Protein AF-A0A951ZIA3-F1 (afdb_monomer)

Structure (mmCIF, N/CA/C/O backbone):
data_AF-A0A951ZIA3-F1
#
_entry.id   AF-A0A951ZIA3-F1
#
loop_
_atom_site.group_PDB
_atom_site.id
_atom_site.type_symbol
_atom_site.label_atom_id
_atom_site.label_alt_id
_atom_site.label_comp_id
_atom_site.label_asym_id
_atom_site.label_entity_id
_atom_site.label_seq_id
_atom_site.pdbx_PDB_ins_code
_atom_site.Cartn_x
_atom_site.Cartn_y
_atom_site.Cartn_z
_atom_site.occupancy
_atom_site.B_iso_or_equiv
_atom_site.auth_seq_id
_atom_site.auth_comp_id
_atom_site.auth_asym_id
_atom_site.auth_atom_id
_atom_site.pdbx_PDB_model_num
ATOM 1 N N . MET A 1 1 ? 2.365 -13.876 -14.180 1.00 59.06 1 MET A N 1
ATOM 2 C CA . MET A 1 1 ? 2.735 -14.409 -12.852 1.00 59.06 1 MET A CA 1
ATOM 3 C C . MET A 1 1 ? 2.261 -13.384 -11.841 1.00 59.06 1 MET A C 1
ATOM 5 O O . MET A 1 1 ? 2.462 -12.208 -12.092 1.00 59.06 1 MET A O 1
ATOM 9 N N . THR A 1 2 ? 1.538 -13.787 -10.801 1.00 78.50 2 THR A N 1
ATOM 10 C CA . THR A 1 2 ? 0.952 -12.842 -9.838 1.00 78.50 2 THR A CA 1
ATOM 11 C C . THR A 1 2 ? 1.886 -12.707 -8.646 1.00 78.50 2 THR A C 1
ATOM 13 O O . THR A 1 2 ? 2.216 -13.718 -8.028 1.00 78.50 2 THR A O 1
ATOM 16 N N . VAL A 1 3 ? 2.316 -11.484 -8.331 1.00 92.06 3 VAL A N 1
ATOM 17 C CA . VAL A 1 3 ? 3.252 -11.221 -7.229 1.00 92.06 3 VAL A CA 1
ATOM 18 C C . VAL A 1 3 ? 2.517 -10.574 -6.063 1.00 92.06 3 VAL A C 1
ATOM 20 O O . VAL A 1 3 ? 1.700 -9.672 -6.251 1.00 92.06 3 VAL A O 1
ATOM 23 N N . ARG A 1 4 ? 2.795 -11.069 -4.855 1.00 94.94 4 ARG A N 1
ATOM 24 C CA . ARG A 1 4 ? 2.140 -10.652 -3.613 1.00 94.94 4 ARG A CA 1
ATOM 25 C C . ARG A 1 4 ? 3.135 -10.657 -2.450 1.00 94.94 4 ARG A C 1
ATOM 27 O O . ARG A 1 4 ? 3.239 -11.661 -1.748 1.00 94.94 4 ARG A O 1
ATOM 34 N N . PRO A 1 5 ? 3.898 -9.573 -2.279 1.00 95.12 5 PRO A N 1
ATOM 35 C CA . PRO A 1 5 ? 4.808 -9.423 -1.154 1.00 95.12 5 PRO A CA 1
ATOM 36 C C . PRO A 1 5 ? 4.025 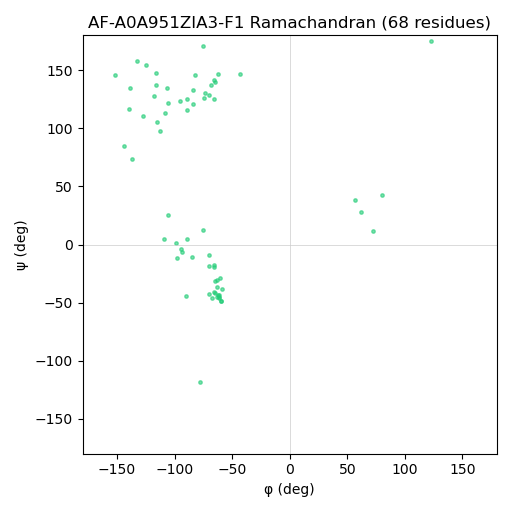-9.355 0.157 1.00 95.12 5 PRO A C 1
ATOM 38 O 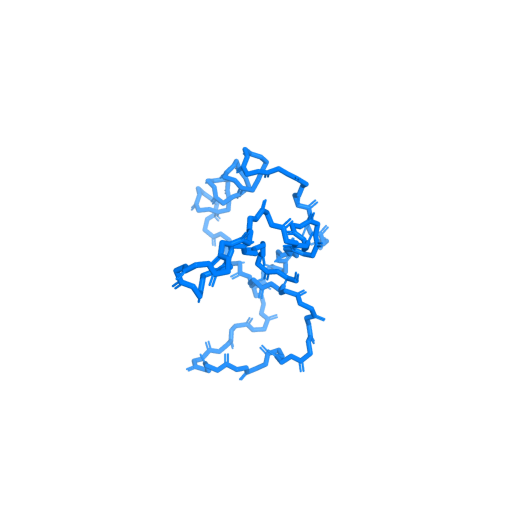O . PRO A 1 5 ? 2.991 -8.694 0.212 1.00 95.12 5 PRO A O 1
ATOM 41 N N . ALA A 1 6 ? 4.524 -9.998 1.207 1.00 94.12 6 ALA A N 1
ATOM 42 C CA . ALA A 1 6 ? 3.941 -9.946 2.547 1.00 94.12 6 ALA A CA 1
ATOM 43 C C . ALA A 1 6 ? 4.648 -8.9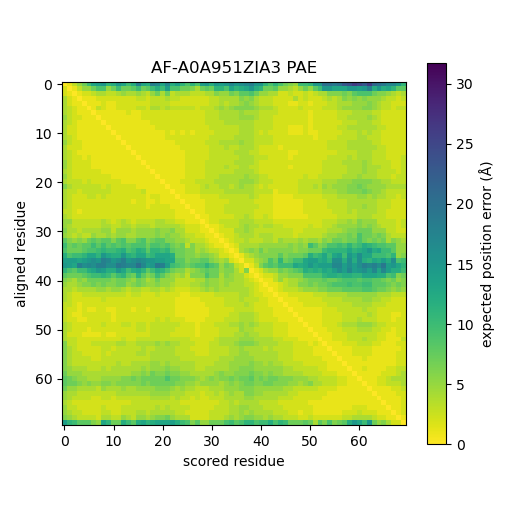28 3.457 1.00 94.12 6 ALA A C 1
ATOM 45 O O . ALA A 1 6 ? 4.153 -8.605 4.535 1.00 94.12 6 ALA A O 1
ATOM 46 N N . THR A 1 7 ? 5.809 -8.414 3.037 1.00 95.56 7 THR A N 1
ATOM 47 C CA . THR A 1 7 ? 6.587 -7.429 3.798 1.00 95.56 7 THR A CA 1
ATOM 48 C C . THR A 1 7 ? 7.047 -6.265 2.928 1.00 95.56 7 THR A C 1
ATOM 50 O O . THR A 1 7 ? 7.183 -6.376 1.707 1.00 95.56 7 THR A O 1
ATOM 53 N N . THR A 1 8 ? 7.343 -5.129 3.561 1.00 95.25 8 THR A N 1
ATOM 54 C CA . THR A 1 8 ? 7.887 -3.950 2.869 1.00 95.25 8 THR A CA 1
ATOM 55 C C . THR A 1 8 ? 9.261 -4.223 2.254 1.00 95.25 8 THR A C 1
ATOM 57 O O . THR A 1 8 ? 9.581 -3.670 1.204 1.00 95.25 8 THR A O 1
ATOM 60 N N . ALA A 1 9 ? 10.056 -5.112 2.858 1.00 97.44 9 ALA A N 1
ATOM 61 C CA . ALA A 1 9 ? 11.347 -5.536 2.324 1.00 97.44 9 ALA A CA 1
ATOM 62 C C . ALA A 1 9 ? 11.192 -6.350 1.029 1.00 97.44 9 ALA A C 1
ATOM 64 O O . ALA A 1 9 ? 11.870 -6.065 0.042 1.00 97.44 9 ALA A O 1
ATOM 65 N N . GLU A 1 10 ? 10.266 -7.313 1.000 1.00 96.31 10 GLU A N 1
ATOM 66 C CA . GLU A 1 10 ? 9.945 -8.081 -0.210 1.00 96.31 10 GLU A CA 1
ATOM 67 C C . GLU A 1 10 ? 9.391 -7.179 -1.316 1.00 96.31 10 GLU A C 1
ATOM 69 O O . GLU A 1 10 ? 9.810 -7.282 -2.470 1.00 96.31 10 GLU A O 1
ATOM 74 N N . LEU A 1 11 ? 8.494 -6.254 -0.958 1.00 96.62 11 LEU A N 1
ATOM 75 C CA . LEU A 1 11 ? 7.927 -5.280 -1.888 1.00 96.62 11 LEU A CA 1
ATOM 76 C C . LEU A 1 11 ? 9.022 -4.405 -2.508 1.00 96.62 11 LEU A C 1
ATOM 78 O O . LEU A 1 11 ? 9.084 -4.265 -3.728 1.00 96.62 11 LEU A O 1
ATOM 82 N N . SER A 1 12 ? 9.913 -3.864 -1.674 1.00 97.38 12 SER A N 1
ATOM 83 C CA . SER A 1 12 ? 11.055 -3.061 -2.114 1.00 97.38 12 SER A CA 1
ATOM 84 C C . SER A 1 12 ? 11.973 -3.855 -3.044 1.00 97.38 12 SER A C 1
ATOM 86 O O . SER A 1 12 ? 12.280 -3.401 -4.146 1.00 97.38 12 SER A O 1
ATOM 88 N N . SER A 1 13 ? 12.342 -5.081 -2.658 1.00 97.12 13 SER A N 1
ATOM 89 C CA . SER A 1 13 ? 13.185 -5.946 -3.488 1.00 97.12 13 SER A CA 1
ATOM 90 C C . SER A 1 13 ? 12.555 -6.225 -4.853 1.00 97.12 13 SER A C 1
ATOM 92 O O . SER A 1 13 ? 13.267 -6.264 -5.856 1.00 97.12 13 SER A O 1
ATOM 94 N N . PHE A 1 14 ? 11.235 -6.409 -4.908 1.00 96.06 14 PHE A N 1
ATOM 95 C CA . PHE A 1 14 ? 10.532 -6.650 -6.161 1.00 96.06 14 PHE A CA 1
ATOM 96 C C . PHE A 1 14 ? 10.485 -5.409 -7.059 1.00 96.06 14 PHE A C 1
ATOM 98 O O . PHE A 1 14 ? 10.723 -5.518 -8.262 1.00 96.06 14 PHE A O 1
ATOM 105 N N . ILE A 1 15 ? 10.231 -4.229 -6.486 1.00 96.19 15 ILE A N 1
ATOM 106 C CA . ILE A 1 15 ? 10.236 -2.958 -7.226 1.00 96.19 15 ILE A CA 1
ATOM 107 C C . ILE A 1 15 ? 11.625 -2.688 -7.812 1.00 96.19 15 ILE A C 1
ATOM 109 O O . ILE A 1 15 ? 11.735 -2.321 -8.982 1.00 96.19 15 ILE A O 1
ATOM 113 N N . VAL A 1 16 ? 12.686 -2.919 -7.033 1.00 98.00 16 VAL A N 1
ATOM 114 C CA . VAL A 1 16 ? 14.072 -2.756 -7.494 1.00 98.00 16 VAL A CA 1
ATOM 115 C C . VAL A 1 16 ? 14.386 -3.701 -8.659 1.00 98.00 16 VAL A C 1
ATOM 117 O O . VAL A 1 16 ? 14.939 -3.255 -9.664 1.00 98.00 16 VAL A O 1
ATOM 120 N N . ASP A 1 17 ? 14.001 -4.980 -8.578 1.00 97.25 17 ASP A N 1
ATOM 121 C CA . ASP A 1 17 ? 14.206 -5.932 -9.681 1.00 97.25 17 ASP A CA 1
ATOM 122 C C . ASP A 1 17 ? 13.393 -5.562 -10.934 1.00 97.25 17 ASP A C 1
ATOM 124 O O . ASP A 1 17 ? 13.906 -5.632 -12.052 1.00 97.25 17 ASP A O 1
ATOM 128 N N . ALA A 1 18 ? 12.139 -5.133 -10.773 1.00 96.00 18 ALA A N 1
ATOM 129 C CA . ALA A 1 18 ? 11.302 -4.706 -11.891 1.00 96.00 18 ALA A CA 1
ATOM 130 C C . ALA A 1 18 ? 11.888 -3.481 -12.602 1.00 96.00 18 ALA A C 1
AT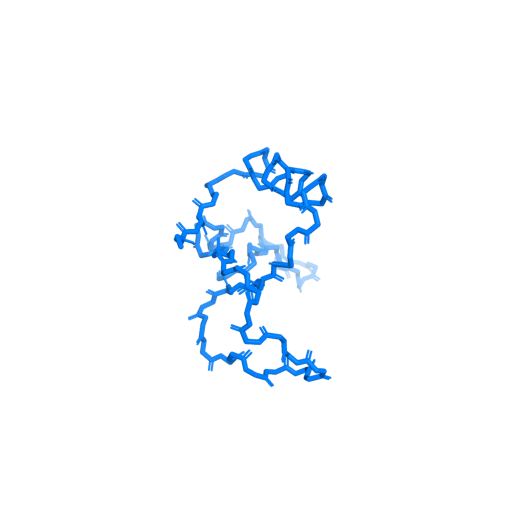OM 132 O O . ALA A 1 18 ? 12.002 -3.484 -13.829 1.00 96.00 18 ALA A O 1
ATOM 133 N N . ALA A 1 19 ? 12.342 -2.487 -11.834 1.00 97.25 19 ALA A N 1
ATOM 134 C CA . ALA A 1 19 ? 13.004 -1.301 -12.359 1.00 97.25 19 ALA A CA 1
ATOM 135 C C . ALA A 1 19 ? 14.295 -1.658 -13.110 1.00 97.25 19 ALA A C 1
ATOM 137 O O . ALA A 1 19 ? 14.492 -1.208 -14.238 1.00 97.25 19 ALA A O 1
ATOM 138 N N . ALA A 1 20 ? 15.136 -2.528 -12.538 1.00 98.12 20 ALA A N 1
ATOM 139 C CA . ALA A 1 20 ? 16.371 -2.985 -13.176 1.00 98.12 20 ALA A CA 1
ATOM 140 C C . ALA A 1 20 ? 16.126 -3.718 -14.509 1.00 98.12 20 ALA A C 1
ATOM 142 O O . ALA A 1 20 ? 16.975 -3.687 -15.398 1.00 98.12 20 ALA A O 1
ATOM 143 N N . ARG A 1 21 ? 14.963 -4.364 -14.661 1.00 96.38 21 ARG A N 1
ATOM 144 C CA . ARG A 1 21 ? 14.571 -5.113 -15.867 1.00 96.38 21 ARG A CA 1
ATOM 145 C C . ARG A 1 21 ? 13.648 -4.339 -16.811 1.00 96.38 21 ARG A C 1
ATOM 147 O O . ARG A 1 21 ? 13.217 -4.908 -17.809 1.00 96.38 21 ARG A O 1
ATOM 154 N N . GLY A 1 22 ? 13.309 -3.086 -16.500 1.00 95.25 22 GLY A N 1
ATOM 155 C CA . GLY A 1 22 ? 12.360 -2.293 -17.287 1.00 95.25 22 GLY A CA 1
ATOM 156 C C . GLY A 1 22 ? 10.946 -2.889 -17.341 1.00 95.25 22 GLY A C 1
ATOM 157 O O . GLY A 1 22 ? 10.242 -2.696 -18.328 1.00 95.25 22 GLY A O 1
ATOM 158 N N 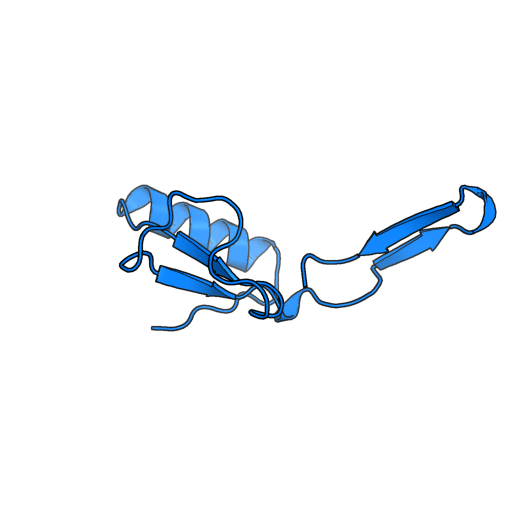. ARG A 1 23 ? 10.531 -3.640 -16.312 1.00 94.06 23 ARG A N 1
ATOM 159 C CA . ARG A 1 23 ? 9.182 -4.220 -16.223 1.00 94.06 23 ARG A CA 1
ATOM 160 C C . ARG A 1 23 ? 8.211 -3.195 -15.644 1.00 94.06 23 ARG A C 1
ATO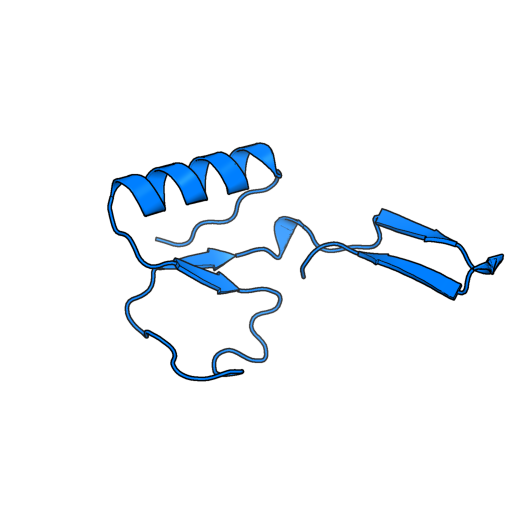M 162 O O . ARG A 1 23 ? 8.392 -2.743 -14.514 1.00 94.06 23 ARG A O 1
ATOM 169 N N . ALA A 1 24 ? 7.168 -2.863 -16.400 1.00 93.12 24 ALA A N 1
ATOM 170 C CA . ALA A 1 24 ? 6.064 -2.050 -15.901 1.00 93.12 24 ALA A CA 1
ATOM 171 C C . ALA A 1 24 ? 5.259 -2.834 -14.854 1.00 93.12 24 ALA A C 1
ATOM 173 O O . ALA A 1 24 ? 4.978 -4.018 -15.044 1.00 93.12 24 ALA A O 1
ATOM 174 N N . LEU A 1 25 ? 4.884 -2.171 -13.758 1.00 92.44 25 LEU A N 1
ATOM 175 C CA . LEU A 1 25 ? 4.116 -2.761 -12.662 1.00 92.44 25 LEU A CA 1
ATOM 176 C C . LEU A 1 25 ? 2.755 -2.082 -12.532 1.00 92.44 25 LEU A C 1
ATOM 178 O O . LEU A 1 25 ? 2.661 -0.855 -12.560 1.00 92.44 25 LEU A O 1
ATOM 182 N N . ARG A 1 26 ? 1.714 -2.884 -12.313 1.00 91.31 26 ARG A N 1
ATOM 183 C CA . ARG A 1 26 ? 0.361 -2.424 -12.002 1.00 91.31 26 ARG A CA 1
ATOM 184 C C . ARG A 1 26 ? 0.041 -2.721 -10.547 1.00 91.31 26 ARG A C 1
ATOM 186 O O . ARG A 1 26 ? -0.093 -3.881 -10.167 1.00 91.31 26 ARG A O 1
ATOM 193 N N . LEU A 1 27 ? -0.110 -1.678 -9.737 1.00 90.88 27 LEU A N 1
ATOM 194 C CA . LEU A 1 27 ? -0.466 -1.829 -8.326 1.00 90.88 27 LEU A CA 1
ATOM 195 C C . LEU A 1 27 ? -1.939 -2.225 -8.187 1.00 90.88 27 LEU A C 1
ATOM 197 O O . LEU A 1 27 ? -2.817 -1.590 -8.770 1.00 90.88 27 LEU A O 1
ATOM 201 N N . VAL A 1 28 ? -2.212 -3.263 -7.397 1.00 92.06 28 VAL A N 1
ATOM 202 C CA . VAL A 1 28 ? -3.567 -3.762 -7.142 1.00 92.06 28 VAL A CA 1
ATOM 203 C C . VAL A 1 28 ? -3.799 -3.861 -5.634 1.00 92.06 28 VAL A C 1
ATOM 205 O O . VAL A 1 28 ? -3.214 -4.711 -4.969 1.00 92.06 28 VAL A O 1
ATOM 208 N N . GLY A 1 29 ? -4.670 -3.000 -5.096 1.00 91.31 29 GLY A N 1
ATOM 209 C CA . GLY A 1 29 ? -5.211 -3.131 -3.734 1.00 91.31 29 GLY A CA 1
ATOM 210 C C . GLY A 1 29 ? -6.315 -4.195 -3.684 1.00 91.31 29 GLY A C 1
ATOM 211 O O . GLY A 1 29 ? -6.100 -5.343 -4.063 1.00 91.31 29 GLY A O 1
ATOM 212 N N . ARG A 1 30 ? -7.546 -3.807 -3.319 1.00 88.88 30 ARG A N 1
ATOM 213 C CA . ARG A 1 30 ? -8.720 -4.714 -3.348 1.00 88.88 30 ARG A CA 1
ATOM 214 C C . ARG A 1 30 ? -9.203 -5.103 -4.752 1.00 88.88 30 ARG A C 1
ATOM 216 O O . ARG A 1 30 ? -10.084 -5.947 -4.874 1.00 88.88 30 ARG A O 1
ATOM 223 N N . GLY A 1 31 ? -8.680 -4.474 -5.807 1.00 88.12 31 GLY A N 1
ATOM 224 C CA . GLY A 1 31 ? -9.015 -4.801 -7.201 1.00 88.12 31 GLY A CA 1
ATOM 225 C C . GLY A 1 31 ? -10.412 -4.370 -7.668 1.00 88.12 31 GLY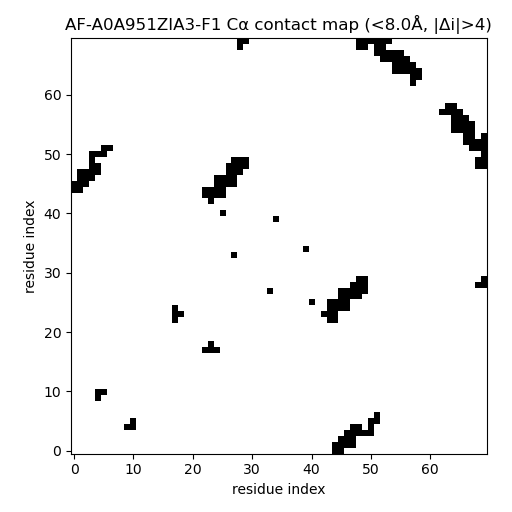 A C 1
ATOM 226 O O . GLY A 1 31 ? -10.838 -4.770 -8.745 1.00 88.12 31 GLY A O 1
ATOM 227 N N . THR A 1 32 ? -11.130 -3.549 -6.897 1.00 88.69 32 THR A N 1
ATOM 228 C CA . THR A 1 32 ? -12.505 -3.120 -7.219 1.00 88.69 32 THR A CA 1
ATOM 229 C C . THR A 1 32 ? -12.579 -1.918 -8.159 1.00 88.69 32 THR A C 1
ATOM 231 O O . THR A 1 32 ? -13.657 -1.594 -8.648 1.00 88.69 32 THR A O 1
ATOM 234 N N . TRP A 1 33 ? -11.453 -1.247 -8.409 1.00 86.44 33 TRP A N 1
ATOM 235 C CA . TRP A 1 33 ? -11.366 -0.098 -9.307 1.00 86.44 33 TRP A CA 1
ATOM 236 C C . TRP A 1 33 ? -10.110 -0.200 -10.183 1.00 86.44 33 TRP A C 1
ATOM 238 O O . TRP A 1 33 ? -9.118 0.480 -9.926 1.00 86.44 33 TRP A O 1
ATOM 248 N N . PRO A 1 34 ? -10.107 -1.107 -11.175 1.00 79.06 34 PRO A N 1
ATOM 249 C CA . PRO A 1 34 ? -8.912 -1.392 -11.958 1.00 79.06 34 PRO A CA 1
ATOM 250 C C . PRO A 1 34 ? -8.479 -0.189 -12.803 1.00 79.06 34 PRO A C 1
ATOM 252 O O . PRO A 1 34 ? -7.287 0.097 -12.847 1.00 79.06 34 PRO A O 1
ATOM 255 N N . ASP A 1 35 ? -9.412 0.540 -13.414 1.00 82.94 35 ASP A N 1
ATOM 256 C CA . ASP A 1 35 ? -9.092 1.554 -14.432 1.00 82.94 35 ASP A CA 1
ATOM 257 C C . ASP A 1 35 ? -9.222 3.000 -13.922 1.00 82.94 35 ASP A C 1
ATOM 259 O O . ASP A 1 35 ? -9.475 3.940 -14.678 1.00 82.94 35 ASP A O 1
ATOM 263 N N . GLY A 1 36 ? -9.070 3.190 -12.610 1.00 77.56 36 GLY A N 1
ATOM 264 C CA . GLY A 1 36 ? -9.011 4.517 -12.004 1.00 77.56 36 GLY A CA 1
ATOM 265 C C . GLY A 1 36 ? -7.709 5.238 -12.355 1.00 77.56 36 GLY A C 1
ATOM 266 O O . GLY A 1 36 ? -6.630 4.699 -12.139 1.00 77.56 36 GLY A O 1
ATOM 267 N N . GLY A 1 37 ? -7.804 6.475 -12.858 1.00 70.50 37 GLY A N 1
ATOM 268 C CA . GLY A 1 37 ? -6.634 7.339 -13.065 1.00 70.50 37 GLY A CA 1
ATOM 269 C C . GLY A 1 37 ? -5.821 7.050 -14.332 1.00 70.50 37 GLY A C 1
ATOM 270 O O . GLY A 1 37 ? -4.597 7.062 -14.273 1.00 70.50 37 GLY A O 1
ATOM 271 N N . ALA A 1 38 ? -6.495 6.802 -15.463 1.00 76.56 38 ALA A N 1
ATOM 272 C CA . ALA A 1 38 ? -5.873 6.624 -16.780 1.00 76.56 38 ALA A CA 1
ATOM 273 C C . ALA A 1 38 ? -4.746 7.645 -17.076 1.00 76.56 38 ALA A C 1
ATOM 275 O O . ALA A 1 38 ? -4.858 8.809 -16.677 1.00 76.56 38 ALA A O 1
ATOM 276 N N . PRO A 1 39 ? -3.695 7.256 -17.827 1.00 78.44 39 PRO A N 1
ATOM 277 C CA . PRO A 1 39 ? -3.575 6.049 -18.657 1.00 78.44 39 PRO A CA 1
ATOM 278 C C . PRO A 1 39 ? -3.185 4.777 -17.888 1.00 78.44 39 PRO A C 1
ATOM 280 O O . PRO A 1 39 ? -2.402 4.815 -16.945 1.00 78.44 39 PRO A O 1
ATOM 283 N N . VAL A 1 40 ? -3.719 3.640 -18.337 1.00 82.94 40 VAL A N 1
ATOM 284 C CA . VAL A 1 40 ? -3.474 2.311 -17.766 1.00 82.94 40 VAL A CA 1
ATOM 285 C C . VAL A 1 40 ? -2.816 1.430 -18.826 1.00 82.94 40 VAL A C 1
ATOM 287 O O . VAL A 1 40 ? -3.338 1.310 -19.930 1.00 82.94 40 VAL A O 1
ATOM 290 N N . ASP A 1 41 ? -1.683 0.812 -18.488 1.00 87.06 41 ASP A N 1
ATOM 291 C CA . ASP A 1 41 ? -1.027 -0.193 -19.329 1.00 87.06 41 ASP A CA 1
ATOM 292 C C . ASP A 1 41 ? -1.581 -1.589 -18.994 1.00 87.06 41 ASP A C 1
ATOM 294 O O . ASP A 1 41 ? -1.431 -2.088 -17.874 1.00 87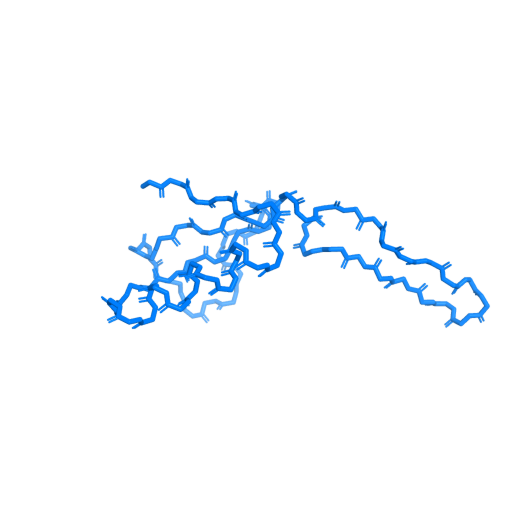.06 41 ASP A O 1
ATOM 298 N N . GLU A 1 42 ? -2.254 -2.214 -19.959 1.00 84.94 42 GLU A N 1
ATOM 299 C CA . GLU A 1 42 ? -2.831 -3.558 -19.829 1.00 84.94 42 GLU A CA 1
ATOM 300 C C . GLU A 1 42 ? -1.765 -4.663 -19.778 1.00 84.94 42 GLU A C 1
ATOM 302 O O . GLU A 1 42 ? -2.044 -5.771 -19.317 1.00 84.94 42 GLU A O 1
ATOM 307 N N . HIS A 1 43 ? -0.540 -4.373 -20.224 1.00 88.38 43 HIS A N 1
ATOM 308 C CA . HIS A 1 43 ? 0.575 -5.317 -20.245 1.00 88.38 43 HIS A CA 1
ATOM 309 C C . HIS A 1 43 ? 1.467 -5.232 -19.000 1.00 88.38 43 HIS A C 1
ATOM 311 O O . HIS A 1 43 ? 2.358 -6.069 -18.831 1.00 88.38 43 HIS A O 1
ATOM 317 N N . ALA A 1 44 ? 1.230 -4.260 -18.114 1.00 91.50 44 ALA A N 1
ATOM 318 C CA . ALA A 1 44 ? 1.961 -4.132 -16.862 1.00 91.50 44 ALA A CA 1
ATOM 319 C C . ALA A 1 44 ? 1.682 -5.312 -15.914 1.00 91.50 44 ALA A C 1
ATOM 321 O O . ALA A 1 44 ? 0.559 -5.804 -15.788 1.00 91.50 44 ALA A O 1
ATOM 322 N N . GLU A 1 45 ? 2.719 -5.764 -15.211 1.00 93.12 45 GLU A N 1
ATOM 323 C CA . GLU A 1 45 ? 2.642 -6.926 -14.331 1.00 93.12 45 GLU A CA 1
ATOM 324 C C . GLU A 1 45 ? 1.885 -6.594 -13.032 1.00 93.12 45 GLU A C 1
ATOM 326 O O . GLU A 1 45 ? 2.268 -5.652 -12.331 1.00 93.12 45 GLU A O 1
ATOM 331 N N . PRO A 1 46 ? 0.838 -7.356 -12.663 1.00 92.50 46 PRO A N 1
ATOM 332 C CA . PRO A 1 46 ? 0.093 -7.106 -11.434 1.00 92.50 46 PRO A CA 1
ATOM 333 C C . PRO A 1 46 ? 0.930 -7.345 -10.172 1.00 92.50 46 PRO A C 1
ATOM 335 O O . PRO A 1 46 ? 1.435 -8.447 -9.933 1.00 92.50 46 PRO A O 1
ATOM 338 N N . LEU A 1 47 ? 0.988 -6.325 -9.321 1.00 94.31 47 LEU A N 1
ATOM 339 C CA . LEU A 1 47 ? 1.591 -6.344 -7.996 1.00 94.31 47 LEU A CA 1
ATOM 340 C C . LEU A 1 47 ? 0.502 -6.129 -6.942 1.00 94.31 47 LEU A C 1
ATOM 342 O O . LEU A 1 47 ? -0.004 -5.019 -6.767 1.00 94.31 47 LEU A O 1
ATOM 346 N N . HIS A 1 48 ? 0.128 -7.205 -6.252 1.00 94.69 48 HIS A N 1
ATOM 347 C CA . HIS A 1 48 ? -0.947 -7.187 -5.264 1.00 94.69 48 HIS A CA 1
ATOM 348 C C . HIS A 1 48 ? -0.449 -6.721 -3.895 1.00 94.69 48 HIS A C 1
ATOM 350 O O . HIS A 1 48 ? 0.562 -7.216 -3.397 1.00 94.69 48 HIS A O 1
ATOM 356 N N . LEU A 1 49 ? -1.196 -5.801 -3.283 1.00 95.38 49 LEU A N 1
ATOM 357 C CA . LEU A 1 49 ? -0.899 -5.194 -1.982 1.00 95.38 49 LEU A CA 1
ATOM 358 C C . LEU A 1 49 ? -1.858 -5.645 -0.868 1.00 95.38 49 LEU A C 1
ATOM 360 O O . LEU A 1 49 ? -1.769 -5.162 0.255 1.00 95.38 49 LEU A O 1
ATOM 364 N N . ASP A 1 50 ? -2.767 -6.578 -1.142 1.00 93.69 50 ASP A N 1
ATOM 365 C CA . ASP A 1 50 ? -3.775 -7.062 -0.187 1.00 93.69 50 ASP A CA 1
ATOM 366 C C . ASP A 1 50 ? -3.208 -7.816 1.021 1.00 93.69 50 ASP A C 1
ATOM 368 O O . ASP A 1 50 ? -3.859 -7.882 2.066 1.00 93.69 50 ASP A O 1
ATOM 372 N N . ALA A 1 51 ? -1.961 -8.279 0.939 1.00 94.50 51 ALA A N 1
ATOM 373 C CA . ALA A 1 51 ? -1.223 -8.778 2.096 1.00 94.50 51 ALA A CA 1
ATOM 374 C C . ALA A 1 51 ? -0.914 -7.693 3.150 1.00 94.50 51 ALA A C 1
ATOM 376 O O . ALA A 1 51 ? -0.657 -8.035 4.299 1.00 94.50 51 ALA A O 1
ATOM 377 N N . PHE A 1 52 ? -0.967 -6.406 2.789 1.00 95.81 52 PHE A N 1
ATOM 378 C CA . PHE A 1 52 ? -0.778 -5.290 3.722 1.00 95.81 52 PHE A CA 1
ATOM 379 C C . PHE A 1 52 ? -2.085 -4.823 4.371 1.00 95.81 52 PHE A C 1
ATOM 381 O O . PHE A 1 52 ? -2.073 -3.821 5.073 1.00 95.81 52 PHE A O 1
ATOM 388 N N . SER A 1 53 ? -3.214 -5.489 4.130 1.00 94.81 53 SER A N 1
ATOM 389 C CA . SER A 1 53 ? -4.510 -5.013 4.621 1.00 94.81 53 SER A CA 1
ATOM 390 C C . SER A 1 53 ? -4.604 -4.941 6.148 1.00 94.81 53 SER A C 1
ATOM 392 O O . SER A 1 53 ? -4.032 -5.755 6.873 1.00 94.81 53 SER A O 1
ATOM 394 N N . GLY A 1 54 ? -5.367 -3.962 6.639 1.00 95.31 54 GLY A N 1
ATOM 395 C CA . GLY A 1 54 ? -5.669 -3.800 8.062 1.00 95.31 54 GLY A CA 1
ATOM 396 C C . GLY A 1 54 ? -5.265 -2.452 8.661 1.00 95.31 54 GLY A C 1
ATOM 397 O O . GLY A 1 54 ? -4.670 -1.594 8.006 1.00 95.31 54 GLY A O 1
ATOM 398 N N . VAL A 1 55 ? -5.639 -2.276 9.931 1.00 96.81 55 VAL A N 1
ATOM 399 C CA . VAL A 1 55 ? -5.323 -1.091 10.741 1.00 96.81 55 VAL A CA 1
ATOM 400 C C . VAL A 1 55 ? -3.989 -1.311 11.441 1.00 96.81 55 VAL A C 1
ATOM 402 O O . VAL A 1 55 ? -3.817 -2.304 12.144 1.00 96.81 55 VAL A O 1
ATOM 405 N N . ILE A 1 56 ? -3.065 -0.376 11.249 1.00 96.75 56 ILE A N 1
ATOM 406 C CA . ILE A 1 56 ? -1.762 -0.352 11.917 1.00 96.75 56 ILE A CA 1
ATOM 407 C C . ILE A 1 56 ? -1.874 0.446 13.217 1.00 96.75 56 ILE A C 1
ATOM 409 O O . ILE A 1 56 ? -1.388 0.010 14.256 1.00 96.75 56 ILE A O 1
ATOM 413 N N . GLU A 1 57 ? -2.546 1.596 13.163 1.00 98.06 57 GLU A N 1
ATOM 414 C CA . GLU A 1 57 ? -2.706 2.504 14.297 1.00 98.06 57 GLU A CA 1
ATOM 415 C C . GLU A 1 57 ? -4.011 3.288 14.171 1.00 98.06 57 GLU A C 1
ATOM 417 O O . GLU A 1 57 ? -4.437 3.629 13.066 1.00 98.06 57 GLU A O 1
ATOM 422 N N . TYR A 1 58 ? -4.640 3.580 15.305 1.00 97.81 58 TYR A N 1
ATOM 423 C CA . TYR A 1 58 ? -5.804 4.450 15.391 1.00 97.81 58 TYR A CA 1
ATOM 424 C C . TYR A 1 58 ? -5.663 5.334 16.630 1.00 97.81 58 TYR A C 1
ATOM 426 O O . TYR A 1 58 ? -5.653 4.810 17.743 1.00 97.81 58 TYR A O 1
ATOM 434 N N . GLU A 1 59 ? -5.567 6.650 16.426 1.00 97.81 59 GLU A N 1
ATOM 435 C CA . GLU A 1 59 ? -5.515 7.657 17.491 1.00 97.81 59 GLU A CA 1
ATOM 436 C C . GLU A 1 59 ? -6.799 8.507 17.439 1.00 97.81 59 GLU A C 1
ATOM 438 O O . GLU A 1 59 ? -6.919 9.426 16.616 1.00 97.81 59 GLU A O 1
ATOM 443 N N . PRO A 1 60 ? -7.803 8.194 18.281 1.00 97.44 60 PRO A N 1
ATOM 444 C CA . PRO A 1 60 ? -9.077 8.901 18.285 1.00 97.44 60 PRO A CA 1
ATOM 445 C C . PRO A 1 60 ? -8.957 10.370 18.694 1.00 97.44 60 PRO A C 1
ATOM 447 O O . PRO A 1 60 ? -9.754 11.179 18.222 1.00 97.44 60 PRO A O 1
ATOM 450 N N . GLY A 1 61 ? -8.004 10.717 19.568 1.00 97.94 61 GLY A N 1
ATOM 451 C CA . GLY A 1 61 ? -7.811 12.090 20.040 1.00 97.94 61 GLY A CA 1
ATOM 452 C C . GLY A 1 61 ? -7.429 13.041 18.909 1.00 97.94 61 GLY A C 1
ATOM 453 O O . GLY A 1 61 ? -7.932 14.163 18.849 1.00 97.94 61 GLY A O 1
ATOM 454 N N . ASP A 1 62 ? -6.630 12.540 17.968 1.00 97.81 62 ASP A N 1
ATOM 455 C CA . ASP A 1 62 ? -6.162 13.288 16.801 1.00 97.81 62 ASP A CA 1
ATOM 456 C C . ASP A 1 62 ? -7.042 13.071 15.561 1.00 97.81 62 ASP A C 1
ATOM 458 O O . ASP A 1 62 ? -6.826 13.703 14.527 1.00 97.81 62 ASP A O 1
ATOM 462 N N . LEU A 1 63 ? -8.048 12.191 15.647 1.00 97.62 63 LEU A N 1
ATOM 463 C CA . LEU A 1 63 ? -8.884 11.760 14.523 1.00 97.62 63 LEU A CA 1
ATOM 464 C C . LEU A 1 63 ? -8.060 11.165 13.365 1.00 97.62 63 LEU A C 1
ATOM 466 O O . LEU A 1 63 ? -8.377 11.381 12.193 1.00 97.62 63 LEU A O 1
ATOM 470 N N . THR A 1 64 ? -7.011 10.399 13.685 1.00 98.19 64 THR A N 1
ATOM 471 C CA . THR A 1 64 ? -6.114 9.800 12.686 1.00 98.19 64 THR A CA 1
ATOM 472 C C . THR A 1 64 ? -6.161 8.276 12.696 1.00 98.19 64 THR A C 1
ATOM 474 O O . THR A 1 64 ? -6.376 7.632 13.723 1.00 98.19 64 THR A O 1
ATOM 477 N N . ILE A 1 65 ? -5.973 7.684 11.515 1.00 98.31 65 ILE A N 1
ATOM 478 C CA . ILE A 1 65 ? -5.833 6.241 11.335 1.00 98.31 65 ILE A CA 1
ATOM 479 C C . ILE A 1 65 ? -4.725 5.963 10.323 1.00 98.31 65 ILE A C 1
ATOM 481 O O . ILE A 1 65 ? -4.677 6.572 9.253 1.00 98.31 65 ILE A O 1
ATOM 485 N N . THR A 1 66 ? -3.864 5.009 10.655 1.00 98.00 66 THR A N 1
ATOM 486 C CA . THR A 1 66 ? -2.858 4.461 9.750 1.00 98.00 66 THR A CA 1
ATOM 487 C C . THR A 1 66 ? -3.318 3.078 9.320 1.00 98.00 66 THR A C 1
ATOM 489 O O . THR A 1 66 ? -3.537 2.191 10.148 1.00 98.00 66 THR A O 1
ATOM 492 N N . VAL A 1 67 ? -3.462 2.887 8.014 1.00 97.38 67 VAL A N 1
ATOM 493 C CA . VAL A 1 67 ? -3.871 1.618 7.407 1.00 97.38 67 VAL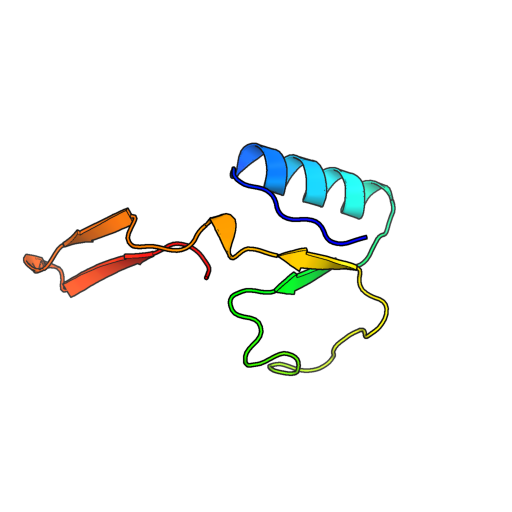 A CA 1
ATOM 494 C C . VAL A 1 67 ? -2.848 1.187 6.374 1.00 97.38 67 VAL A C 1
ATOM 496 O O . VAL A 1 67 ? -2.139 2.017 5.800 1.00 97.38 67 VAL A O 1
ATOM 499 N N . GLY A 1 68 ? -2.778 -0.113 6.119 1.00 94.69 68 GLY A N 1
ATOM 500 C CA . GLY A 1 68 ? -2.056 -0.590 4.952 1.00 94.69 68 GLY A CA 1
ATOM 501 C C . GLY A 1 68 ? -2.828 -0.352 3.653 1.00 94.69 68 GLY A C 1
ATOM 502 O O . GLY A 1 68 ? -3.987 0.058 3.643 1.00 94.69 68 GLY A O 1
ATOM 503 N N . ALA A 1 69 ? -2.157 -0.577 2.526 1.00 90.88 69 ALA A N 1
ATOM 504 C CA . ALA A 1 69 ? -2.591 -0.095 1.214 1.00 90.88 69 ALA A CA 1
ATOM 505 C C . ALA A 1 69 ? -3.775 -0.861 0.567 1.00 90.88 69 ALA A C 1
ATOM 507 O O . ALA A 1 69 ? -4.019 -0.678 -0.630 1.00 90.88 69 ALA A O 1
ATOM 508 N N . ALA A 1 70 ? -4.490 -1.727 1.300 1.00 82.44 70 ALA A N 1
ATOM 509 C CA . ALA A 1 70 ? -5.547 -2.593 0.759 1.00 82.44 70 ALA A CA 1
ATOM 510 C C . ALA A 1 70 ? -6.641 -2.978 1.772 1.00 82.44 70 ALA A C 1
ATOM 512 O O . ALA A 1 70 ? -6.342 -3.074 2.980 1.00 82.44 70 ALA A O 1
#

pLDDT: mean 91.99, std 7.39, range [59.06, 98.31]

Mean predicted aligned error: 3.87 Å

Solvent-accessible surface area (backbone atoms only — not comparable to full-atom values): 4312 Å² total; per-residue (Å²): 126,84,46,68,44,78,46,72,67,53,43,49,54,48,53,53,53,29,60,77,68,73,51,56,70,35,82,30,40,82,64,86,65,81,79,70,79,71,88,78,70,88,82,34,43,50,38,39,33,51,64,43,43,50,79,77,46,75,43,77,92,78,72,45,73,43,61,40,78,53

Nearest PDB structures (foldseek):
  8jdc-assembly1_A  TM=8.409E-01  e=5.933E-02  Mus musculus
  8jdx-assembly1_A  TM=8.415E-01  e=6.350E-02  Mus musculus
  8jdp-assembly1_A  TM=8.383E-01  e=6.795E-02  Mus musculus
  6yji-assembly2_B  TM=7.318E-01  e=1.092E-01  Fusarium graminearum PH-1
  2y3r-assembly2_C  TM=7.293E-01  e=3.458E-01  Streptomyces sp. 307-9

Secondary structure (DSSP, 8-state):
--B--SSHHHHHHHHHHHHHTT--EEEESSSS-TTTTS---TTSEEEE-GGG-SEEEEETTTTEEEE---

Radius of gyration: 14.39 Å; Cα contacts (8 Å, |Δi|>4): 92; chains: 1; bounding box: 29×28×40 Å

Foldseek 3Di:
DEAEDLDPVSVVVVVVVCVVVVAAEQEDEPNPCRVPPDDDDPRGHYYYQPSQADWPDDDVVVRDTDGGPD

Sequence (70 aa):
MTVRPATTAELSSFIVDAAARGRALRLVGRGTWPDGGAPVDEHAEPLHLDAFSGVIEYEPGDLTITVGAA